Protein AF-U1N184-F1 (afdb_monomer_lite)

Secondary structure (DSSP, 8-state):
-PPPHHHHHHHHHHHHHHHHHHHHHHHHHTT-HHHHHHHHHHHHHHHHHHHHHHHHHT-

Structure (mmCIF, N/CA/C/O backbone):
data_AF-U1N184-F1
#
_entry.id   AF-U1N184-F1
#
loop_
_atom_site.group_PDB
_atom_site.id
_atom_site.type_symbol
_atom_site.label_atom_id
_atom_site.label_alt_id
_atom_site.label_comp_id
_atom_site.label_asym_id
_atom_site.label_entity_id
_atom_site.label_seq_id
_atom_site.pdbx_PDB_ins_code
_atom_site.Cartn_x
_atom_site.Cartn_y
_atom_site.Cartn_z
_atom_site.occupancy
_atom_site.B_iso_or_equiv
_atom_site.auth_seq_id
_atom_site.auth_comp_id
_atom_site.auth_asym_id
_atom_site.auth_atom_id
_atom_site.pdbx_PDB_model_num
ATOM 1 N N . MET A 1 1 ? 1.311 2.803 -28.505 1.00 46.25 1 MET A N 1
ATOM 2 C CA . MET A 1 1 ? 2.399 2.631 -27.520 1.00 46.25 1 MET A CA 1
ATOM 3 C C . MET A 1 1 ? 2.054 1.435 -26.653 1.00 46.25 1 MET A C 1
ATOM 5 O O . MET A 1 1 ? 1.063 1.495 -25.940 1.00 46.25 1 MET A O 1
ATOM 9 N N . SER A 1 2 ? 2.796 0.337 -26.781 1.00 56.06 2 SER A N 1
ATOM 10 C CA . SER A 1 2 ? 2.675 -0.800 -25.864 1.00 56.06 2 SER A CA 1
ATOM 11 C C . SER A 1 2 ? 3.203 -0.353 -24.505 1.00 56.06 2 SER A C 1
ATOM 13 O O . SER A 1 2 ? 4.345 0.096 -24.430 1.00 56.06 2 SER A O 1
ATOM 15 N N . LEU A 1 3 ? 2.387 -0.430 -23.453 1.00 61.41 3 LEU A N 1
ATOM 16 C CA . LEU A 1 3 ? 2.907 -0.275 -22.099 1.00 61.41 3 LEU A CA 1
ATOM 17 C C . LEU A 1 3 ? 3.848 -1.455 -21.850 1.00 61.41 3 LEU A C 1
ATOM 19 O O . LEU A 1 3 ? 3.412 -2.607 -21.887 1.00 61.41 3 LEU A O 1
ATOM 23 N N . GLU A 1 4 ? 5.133 -1.187 -21.630 1.00 77.69 4 GLU A N 1
ATOM 24 C CA . GLU A 1 4 ? 6.036 -2.232 -21.162 1.00 77.69 4 GLU A CA 1
ATOM 25 C C . GLU A 1 4 ? 5.487 -2.837 -19.869 1.00 77.69 4 GLU A C 1
ATOM 27 O O . GLU A 1 4 ? 4.972 -2.134 -18.994 1.00 77.69 4 GLU A O 1
ATOM 32 N N . ARG A 1 5 ? 5.572 -4.165 -19.767 1.00 80.38 5 ARG A N 1
ATOM 33 C CA . ARG A 1 5 ? 4.980 -4.955 -18.680 1.00 80.38 5 ARG A CA 1
ATOM 34 C C . ARG A 1 5 ? 5.379 -4.439 -17.293 1.00 80.38 5 ARG A C 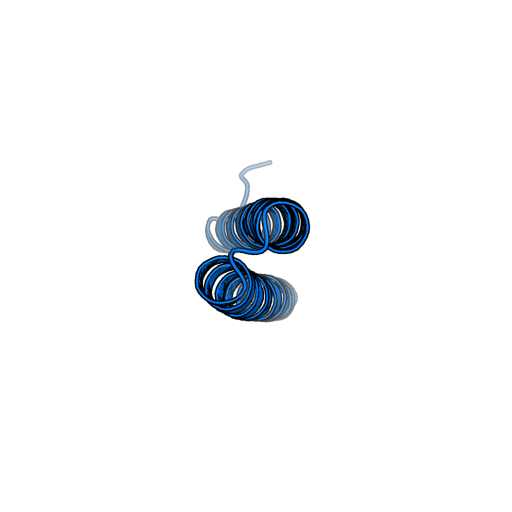1
ATOM 36 O O . ARG A 1 5 ? 4.566 -4.436 -16.376 1.00 80.38 5 ARG A O 1
ATOM 43 N N . THR A 1 6 ? 6.616 -3.985 -17.160 1.00 79.88 6 THR A N 1
ATOM 44 C CA . THR A 1 6 ? 7.198 -3.380 -15.957 1.00 79.88 6 THR A CA 1
ATOM 45 C C . THR A 1 6 ? 6.578 -2.030 -15.620 1.00 79.88 6 THR A C 1
ATOM 47 O O . THR A 1 6 ? 6.203 -1.801 -14.472 1.00 79.88 6 THR A O 1
ATOM 50 N N . ARG A 1 7 ? 6.365 -1.169 -16.618 1.00 82.25 7 ARG A N 1
ATOM 51 C CA . ARG A 1 7 ? 5.683 0.116 -16.425 1.00 82.25 7 ARG A CA 1
ATOM 52 C C . ARG A 1 7 ? 4.216 -0.080 -16.037 1.00 82.25 7 ARG A C 1
ATOM 54 O O . ARG A 1 7 ? 3.702 0.630 -15.180 1.00 82.25 7 ARG A O 1
ATOM 61 N N . ALA A 1 8 ? 3.550 -1.081 -16.616 1.00 86.94 8 ALA A N 1
ATOM 62 C CA . ALA A 1 8 ? 2.189 -1.456 -16.227 1.00 86.94 8 ALA A CA 1
ATOM 63 C C . ALA A 1 8 ? 2.127 -1.947 -14.773 1.00 86.94 8 ALA A C 1
ATOM 65 O O . ALA A 1 8 ? 1.216 -1.572 -14.038 1.00 86.94 8 ALA A O 1
ATOM 66 N N . ALA A 1 9 ? 3.117 -2.734 -14.341 1.00 87.50 9 ALA A N 1
ATOM 67 C CA . ALA A 1 9 ? 3.226 -3.176 -12.955 1.00 87.50 9 ALA A CA 1
ATOM 68 C C . ALA A 1 9 ? 3.422 -1.997 -11.985 1.00 87.50 9 ALA A C 1
ATOM 70 O O . ALA A 1 9 ? 2.744 -1.957 -10.962 1.00 87.50 9 ALA A O 1
ATOM 71 N N . ALA A 1 10 ? 4.256 -1.007 -12.330 1.00 88.38 10 ALA A N 1
ATOM 72 C CA . ALA A 1 10 ? 4.444 0.196 -11.514 1.00 88.38 10 ALA A CA 1
ATOM 73 C C . ALA A 1 10 ? 3.122 0.958 -11.297 1.00 88.38 10 ALA A C 1
ATOM 75 O O . ALA A 1 10 ? 2.761 1.268 -10.160 1.00 88.38 10 ALA A O 1
ATOM 76 N N . TYR A 1 11 ? 2.340 1.171 -12.364 1.00 89.88 11 TYR A N 1
ATOM 77 C CA . TYR A 1 11 ? 1.029 1.822 -12.261 1.00 89.88 11 TYR A CA 1
ATOM 78 C C . TYR A 1 11 ? 0.025 1.022 -11.423 1.00 89.88 11 TYR A C 1
ATOM 80 O O . TYR A 1 11 ? -0.717 1.610 -10.637 1.00 89.88 11 TYR A O 1
ATOM 88 N N . LEU A 1 12 ? 0.003 -0.308 -11.557 1.00 92.00 12 LEU A N 1
ATOM 89 C CA . LEU A 1 12 ? -0.862 -1.165 -10.742 1.00 92.00 12 LEU A CA 1
ATOM 90 C C . LEU A 1 12 ? -0.484 -1.100 -9.259 1.00 92.00 12 LEU A C 1
ATOM 92 O O . LEU A 1 12 ? -1.368 -0.972 -8.414 1.00 92.00 12 LEU A O 1
ATOM 96 N N . CYS A 1 13 ? 0.812 -1.125 -8.936 1.00 92.44 13 CYS A N 1
ATOM 97 C CA . CYS A 1 13 ? 1.289 -0.931 -7.570 1.00 92.44 13 CYS A CA 1
ATOM 98 C C . CYS A 1 13 ? 0.876 0.445 -7.025 1.00 92.44 13 CYS A C 1
ATOM 100 O O . CYS A 1 13 ? 0.358 0.524 -5.913 1.00 92.44 13 CYS A O 1
ATOM 102 N N . GLY A 1 14 ? 1.003 1.513 -7.819 1.00 91.06 14 GLY A N 1
ATOM 103 C CA . GLY A 1 14 ? 0.544 2.850 -7.432 1.00 91.06 14 GLY A C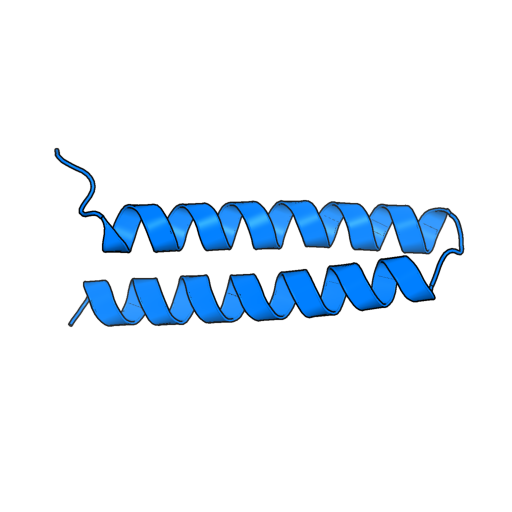A 1
ATOM 104 C C . GLY A 1 14 ? -0.966 2.911 -7.161 1.00 91.06 14 GLY A C 1
ATOM 105 O O . GLY A 1 14 ? -1.396 3.464 -6.147 1.00 91.06 14 GLY A O 1
ATOM 106 N N . ALA A 1 15 ? -1.781 2.285 -8.015 1.00 94.62 15 ALA A N 1
ATOM 107 C CA . ALA A 1 15 ? -3.231 2.214 -7.828 1.00 94.62 15 ALA A CA 1
ATOM 108 C C . ALA A 1 15 ? -3.615 1.440 -6.554 1.00 94.62 15 ALA A C 1
ATOM 110 O O . ALA A 1 15 ? -4.474 1.884 -5.788 1.00 94.62 15 ALA A O 1
ATOM 111 N N . LEU A 1 16 ? -2.941 0.314 -6.291 1.00 94.25 16 LEU A N 1
ATOM 112 C CA . LEU A 1 16 ? -3.137 -0.466 -5.070 1.00 94.25 16 LEU A CA 1
ATOM 113 C C . LEU A 1 16 ? -2.753 0.337 -3.825 1.00 94.25 16 LEU A C 1
ATOM 115 O O . LEU A 1 16 ? -3.538 0.382 -2.876 1.00 94.25 16 LEU A O 1
ATOM 119 N N . ALA A 1 17 ? -1.615 1.034 -3.851 1.00 94.69 17 ALA A N 1
ATOM 120 C CA . ALA A 1 17 ? -1.183 1.902 -2.759 1.00 94.69 17 ALA A CA 1
ATOM 121 C C . ALA A 1 17 ? -2.228 2.983 -2.437 1.00 94.69 17 ALA A C 1
ATOM 123 O O . ALA A 1 17 ? -2.596 3.171 -1.274 1.00 94.69 17 ALA A O 1
ATOM 124 N N . GLY A 1 18 ? -2.770 3.639 -3.467 1.00 92.38 18 GLY A N 1
ATOM 125 C CA . GLY A 1 18 ? -3.851 4.613 -3.315 1.00 92.38 18 GLY A CA 1
ATOM 126 C C . GLY A 1 18 ? -5.109 4.000 -2.693 1.00 92.38 18 GLY A C 1
ATOM 127 O O . GLY A 1 18 ? -5.618 4.518 -1.701 1.00 92.38 18 GLY A O 1
ATOM 128 N N . SER A 1 19 ? -5.571 2.857 -3.213 1.00 94.75 19 SER A N 1
ATOM 129 C CA . SER A 1 19 ? -6.777 2.185 -2.705 1.00 94.75 19 SER A CA 1
ATOM 130 C C . SER A 1 19 ? -6.652 1.757 -1.236 1.00 94.75 19 SER A C 1
ATOM 132 O O . SER A 1 19 ? -7.563 1.990 -0.442 1.00 94.75 19 SER A O 1
ATOM 134 N N . LEU A 1 20 ? -5.498 1.212 -0.842 1.00 93.06 20 LEU A N 1
ATOM 135 C CA . LEU A 1 20 ? -5.220 0.804 0.534 1.00 93.06 20 LEU A CA 1
ATOM 136 C C . LEU A 1 20 ? -5.110 2.003 1.477 1.00 93.06 20 LEU A C 1
ATOM 138 O O . LEU A 1 20 ? -5.539 1.922 2.626 1.00 93.06 20 LEU A O 1
ATOM 142 N N . THR A 1 21 ? -4.618 3.140 0.983 1.00 95.06 21 THR A N 1
ATOM 143 C CA . THR A 1 21 ? -4.626 4.395 1.743 1.00 95.06 21 THR A CA 1
ATOM 144 C C . THR A 1 21 ? -6.060 4.837 2.041 1.00 95.06 21 THR A C 1
ATOM 146 O O . THR A 1 21 ? -6.370 5.208 3.171 1.00 95.06 21 THR A O 1
ATOM 149 N N . THR A 1 22 ? -6.971 4.738 1.066 1.00 95.56 22 THR A N 1
ATOM 150 C CA . THR A 1 22 ? -8.398 5.024 1.287 1.00 95.56 22 THR A CA 1
ATOM 151 C C . THR A 1 22 ? -9.018 4.071 2.310 1.00 95.56 22 THR A C 1
ATOM 153 O O . THR A 1 22 ? -9.718 4.530 3.212 1.00 95.56 22 THR A O 1
ATOM 156 N N . VAL A 1 23 ? -8.725 2.768 2.225 1.00 93.31 23 VAL A N 1
ATOM 157 C CA . VAL A 1 23 ? -9.186 1.774 3.212 1.00 93.31 23 VAL A CA 1
ATOM 158 C C . VAL A 1 23 ? -8.672 2.111 4.611 1.00 93.31 23 VAL A C 1
ATOM 160 O O . VAL A 1 23 ? 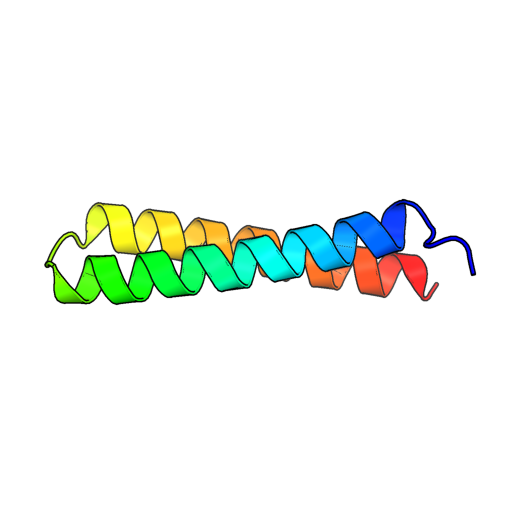-9.444 2.060 5.564 1.00 93.31 23 VAL A O 1
ATOM 163 N N . ALA A 1 24 ? -7.408 2.519 4.744 1.00 92.88 24 ALA A N 1
ATOM 164 C CA . ALA A 1 24 ? -6.851 2.924 6.029 1.00 92.88 24 ALA A CA 1
ATOM 165 C C . ALA A 1 24 ? -7.587 4.137 6.621 1.00 92.88 24 ALA A C 1
ATOM 167 O O . ALA A 1 24 ? -7.931 4.126 7.801 1.00 92.88 24 ALA A O 1
ATOM 168 N N . ILE A 1 25 ? -7.895 5.152 5.804 1.00 95.00 25 ILE A N 1
ATOM 169 C CA . ILE A 1 25 ? -8.653 6.338 6.239 1.00 95.00 25 ILE A CA 1
ATOM 170 C C . ILE A 1 25 ? -10.054 5.946 6.733 1.00 95.00 25 ILE A C 1
ATOM 172 O O . ILE A 1 25 ? -10.484 6.403 7.793 1.00 95.00 25 ILE A O 1
ATOM 176 N N . VAL A 1 26 ? -10.758 5.085 5.991 1.00 95.69 26 VAL A N 1
ATOM 177 C CA . VAL A 1 26 ? -12.086 4.589 6.390 1.00 95.69 26 VAL A CA 1
ATOM 178 C C . VAL A 1 26 ? -11.994 3.753 7.670 1.00 95.69 26 VAL A C 1
ATOM 180 O O . VAL A 1 26 ? -12.768 3.977 8.593 1.00 95.69 26 VAL A O 1
ATOM 183 N N . GLY A 1 27 ? -10.997 2.874 7.789 1.00 92.06 27 GLY A N 1
ATOM 184 C CA . GLY A 1 27 ? -10.784 2.063 8.989 1.00 92.06 27 GLY A CA 1
ATOM 185 C C . GLY A 1 27 ? -10.499 2.896 10.243 1.00 92.06 27 GLY A C 1
ATOM 186 O O . GLY A 1 27 ? -11.005 2.576 11.317 1.00 92.06 27 GLY A O 1
ATOM 187 N N . VAL A 1 28 ? -9.751 4.002 10.120 1.00 92.88 28 VAL A N 1
ATOM 188 C CA . VAL A 1 28 ? -9.559 4.958 11.228 1.00 92.88 28 VAL A CA 1
ATOM 189 C C . VAL A 1 28 ? -10.886 5.602 11.625 1.00 92.88 28 VAL A C 1
ATOM 191 O O . VAL A 1 28 ? -11.169 5.726 12.817 1.00 92.88 28 VAL A O 1
ATOM 194 N N . ARG A 1 29 ? -11.712 5.987 10.643 1.00 94.44 29 ARG A N 1
ATOM 195 C CA . ARG A 1 29 ? -13.036 6.574 10.888 1.00 94.44 29 ARG A CA 1
ATOM 196 C C . ARG A 1 29 ? -13.965 5.606 11.625 1.00 94.44 29 ARG A C 1
ATOM 198 O O . ARG A 1 29 ? -14.668 6.037 12.534 1.00 94.44 29 ARG A O 1
ATOM 205 N N . ASP A 1 30 ? -13.910 4.323 11.283 1.00 94.44 30 ASP A N 1
ATOM 206 C CA . ASP A 1 30 ? -14.719 3.265 11.901 1.00 94.44 30 ASP A CA 1
ATOM 207 C C . ASP A 1 30 ? -14.099 2.702 13.199 1.00 94.44 30 ASP A C 1
ATOM 209 O O . ASP A 1 30 ? -14.580 1.716 13.750 1.00 94.44 30 ASP A O 1
ATOM 213 N N . GLN A 1 31 ? -13.022 3.317 13.706 1.00 92.12 31 GLN A N 1
ATOM 214 C CA . GLN A 1 31 ? -12.246 2.877 14.876 1.00 92.12 31 GLN A CA 1
ATOM 215 C C . GLN A 1 31 ? -11.653 1.452 14.782 1.00 92.12 31 GLN A C 1
ATOM 217 O O . GLN A 1 31 ? -11.147 0.928 15.778 1.00 92.12 31 GLN A O 1
ATOM 222 N N . SER A 1 32 ? -11.608 0.842 13.591 1.00 89.56 32 SER A N 1
ATOM 223 C CA . SER A 1 32 ? -10.899 -0.424 13.357 1.00 89.56 32 SER A CA 1
ATOM 224 C C . SER A 1 32 ? -9.409 -0.176 13.100 1.00 89.56 32 SER A C 1
ATOM 226 O O . SER A 1 32 ? -8.899 -0.253 11.980 1.00 89.56 32 SER A O 1
ATOM 228 N N . LEU A 1 33 ? -8.675 0.144 14.170 1.00 91.69 33 LEU A N 1
ATOM 229 C CA . LEU A 1 33 ? -7.262 0.535 14.080 1.00 91.69 33 LEU A CA 1
ATOM 230 C C . LEU A 1 33 ? -6.346 -0.583 13.562 1.00 91.69 33 LEU A C 1
ATOM 232 O O . LEU A 1 33 ? -5.328 -0.295 12.936 1.00 91.69 33 LEU A O 1
ATOM 236 N N . ARG A 1 34 ? -6.691 -1.854 13.807 1.00 92.31 34 ARG A N 1
ATOM 237 C CA . ARG A 1 34 ? -5.910 -2.999 13.311 1.00 92.31 34 ARG A CA 1
ATOM 238 C C . ARG A 1 34 ? -5.976 -3.101 11.793 1.00 92.31 34 ARG A C 1
ATOM 240 O O . ARG A 1 34 ? -4.932 -3.194 11.152 1.00 92.31 34 ARG A O 1
ATOM 247 N N . ASP A 1 35 ? -7.181 -3.028 11.236 1.00 88.75 35 ASP A N 1
ATOM 248 C CA . ASP A 1 35 ? -7.386 -3.110 9.789 1.00 88.75 35 ASP A CA 1
ATOM 249 C C . ASP A 1 35 ? -6.816 -1.874 9.095 1.00 88.75 35 ASP A C 1
ATOM 251 O O . ASP A 1 35 ? -6.161 -1.989 8.061 1.00 88.75 35 ASP A O 1
ATOM 255 N N . ALA A 1 36 ? -6.973 -0.697 9.712 1.00 90.81 36 ALA A N 1
ATOM 256 C CA . ALA A 1 36 ? -6.370 0.532 9.219 1.00 90.81 36 ALA A CA 1
ATOM 257 C C . ALA A 1 36 ? -4.838 0.452 9.179 1.00 90.81 36 ALA A C 1
ATOM 259 O O . ALA A 1 36 ? -4.233 0.817 8.174 1.00 90.81 36 ALA A O 1
ATOM 260 N N . ALA A 1 37 ? -4.205 -0.064 10.238 1.00 94.44 37 ALA A N 1
ATOM 261 C CA . ALA A 1 37 ? -2.757 -0.241 10.285 1.00 94.44 37 ALA A CA 1
ATOM 262 C C . ALA A 1 37 ? -2.273 -1.257 9.240 1.00 94.44 37 ALA A C 1
ATOM 264 O O . ALA A 1 37 ? -1.297 -0.991 8.539 1.00 94.44 37 ALA A O 1
ATOM 265 N N . ALA A 1 38 ? -2.969 -2.387 9.089 1.00 94.81 38 ALA A N 1
ATOM 266 C CA . ALA A 1 38 ? -2.644 -3.388 8.075 1.00 94.81 38 ALA A CA 1
ATOM 267 C C . ALA A 1 38 ? -2.758 -2.815 6.651 1.00 94.81 38 ALA A C 1
ATOM 269 O O . ALA A 1 38 ? -1.852 -2.997 5.835 1.00 94.81 38 ALA A O 1
ATOM 270 N N . ALA A 1 39 ? -3.827 -2.063 6.370 1.00 92.56 39 ALA A N 1
ATOM 271 C CA . ALA A 1 39 ? -4.015 -1.384 5.094 1.00 92.56 39 ALA A CA 1
ATOM 272 C C . ALA A 1 39 ? -2.916 -0.343 4.834 1.00 92.56 39 ALA A C 1
ATOM 274 O O . ALA A 1 39 ? -2.384 -0.279 3.728 1.00 92.56 39 ALA A O 1
ATOM 275 N N . LEU A 1 40 ? -2.509 0.417 5.854 1.00 93.81 40 LEU A N 1
ATOM 276 C CA . LEU A 1 40 ? -1.461 1.431 5.732 1.00 93.81 40 LEU A CA 1
ATOM 277 C C . LEU A 1 40 ? -0.081 0.812 5.454 1.00 93.81 40 LEU A C 1
ATOM 279 O O . LEU A 1 40 ? 0.654 1.299 4.596 1.00 93.81 40 LEU A O 1
ATOM 283 N N . VAL A 1 41 ? 0.252 -0.300 6.119 1.00 96.50 41 VAL A N 1
ATOM 284 C CA . VAL A 1 41 ? 1.474 -1.074 5.830 1.00 96.50 41 VAL A CA 1
ATOM 285 C C . VAL A 1 41 ? 1.450 -1.605 4.397 1.00 96.50 41 VAL A C 1
ATOM 287 O O . VAL A 1 41 ? 2.445 -1.486 3.681 1.00 96.50 41 VAL A O 1
ATOM 290 N N . GLY A 1 42 ? 0.309 -2.136 3.948 1.00 94.06 42 GLY A N 1
ATOM 291 C CA . GLY A 1 42 ? 0.133 -2.566 2.562 1.00 94.06 42 GLY A CA 1
ATOM 292 C C . GLY A 1 42 ? 0.321 -1.414 1.572 1.00 94.06 42 GLY A C 1
ATOM 293 O O . GLY A 1 42 ? 1.062 -1.555 0.601 1.00 94.06 42 GLY A O 1
ATOM 294 N N . ALA A 1 43 ? -0.280 -0.253 1.843 1.00 94.50 43 ALA A N 1
ATOM 295 C CA . ALA A 1 43 ? -0.149 0.934 1.004 1.00 94.50 43 ALA A CA 1
ATOM 296 C C . ALA A 1 43 ? 1.315 1.364 0.842 1.00 94.50 43 ALA A C 1
ATOM 298 O O . ALA A 1 43 ? 1.759 1.630 -0.275 1.00 94.50 43 ALA A O 1
ATOM 299 N N . LEU A 1 44 ? 2.082 1.365 1.937 1.00 94.81 44 LEU A N 1
ATOM 300 C CA . LEU A 1 44 ? 3.510 1.684 1.919 1.00 94.81 44 LEU A CA 1
ATOM 301 C C . LEU A 1 44 ? 4.320 0.672 1.103 1.00 94.81 44 LEU A C 1
ATOM 303 O O . LEU A 1 44 ? 5.151 1.075 0.292 1.00 94.81 44 LEU A O 1
ATOM 307 N N . ALA A 1 45 ? 4.061 -0.627 1.274 1.00 95.75 45 ALA A N 1
ATOM 308 C CA . ALA A 1 45 ? 4.752 -1.671 0.521 1.00 95.75 45 ALA A CA 1
ATOM 309 C C . ALA A 1 45 ? 4.513 -1.535 -0.993 1.00 95.75 45 ALA A C 1
ATOM 311 O O . ALA A 1 45 ? 5.462 -1.580 -1.778 1.00 95.75 45 ALA A O 1
ATOM 312 N N . PHE A 1 46 ? 3.264 -1.304 -1.409 1.00 93.88 46 PHE A N 1
ATOM 313 C CA . PHE A 1 46 ? 2.930 -1.087 -2.818 1.00 93.88 46 PHE A CA 1
ATOM 314 C C . PHE A 1 46 ? 3.467 0.242 -3.359 1.00 93.88 46 PHE A C 1
ATOM 316 O O . PHE A 1 46 ? 3.915 0.283 -4.501 1.00 93.88 46 PHE A O 1
ATOM 323 N N . GLY A 1 47 ? 3.484 1.305 -2.551 1.00 91.75 47 GLY A N 1
ATOM 324 C CA . GLY A 1 47 ? 4.091 2.583 -2.925 1.00 91.75 47 GLY A CA 1
ATOM 325 C C . GLY A 1 47 ? 5.595 2.449 -3.175 1.00 91.75 47 GLY A C 1
ATOM 326 O O . GLY A 1 47 ? 6.087 2.882 -4.214 1.00 91.75 47 GLY A O 1
ATOM 327 N N . ALA A 1 48 ? 6.315 1.768 -2.279 1.00 93.69 48 ALA A N 1
ATOM 328 C CA . ALA A 1 48 ? 7.740 1.488 -2.449 1.00 93.69 48 ALA A CA 1
ATOM 329 C C . ALA A 1 48 ? 8.013 0.605 -3.679 1.00 93.69 48 ALA A C 1
ATOM 331 O O . ALA A 1 48 ? 8.940 0.878 -4.440 1.00 93.69 48 ALA A O 1
ATOM 332 N N . ALA A 1 49 ? 7.181 -0.418 -3.913 1.00 92.19 49 ALA A N 1
ATOM 333 C CA . ALA A 1 49 ? 7.283 -1.263 -5.100 1.00 92.19 49 ALA A CA 1
ATOM 334 C C . ALA A 1 49 ? 7.026 -0.481 -6.399 1.00 92.19 49 ALA A C 1
ATOM 336 O O . ALA A 1 49 ? 7.739 -0.688 -7.377 1.00 92.19 49 ALA A O 1
ATOM 337 N N . ALA A 1 50 ? 6.046 0.431 -6.409 1.00 92.06 50 ALA A N 1
ATOM 338 C CA . ALA A 1 50 ? 5.761 1.287 -7.558 1.00 92.06 50 ALA A CA 1
ATOM 339 C C . ALA A 1 50 ? 6.969 2.164 -7.909 1.00 92.06 50 ALA A C 1
ATOM 341 O O . ALA A 1 50 ? 7.396 2.167 -9.060 1.00 92.06 50 ALA A O 1
ATOM 342 N N . VAL A 1 51 ? 7.559 2.829 -6.908 1.00 92.62 51 VAL A N 1
ATOM 343 C CA . VAL A 1 51 ? 8.757 3.665 -7.088 1.00 92.62 51 VAL A CA 1
ATOM 344 C C . VAL A 1 51 ? 9.940 2.831 -7.574 1.00 92.62 51 VAL A C 1
ATOM 346 O O . VAL A 1 51 ? 10.560 3.191 -8.567 1.00 92.62 51 VAL A O 1
ATOM 349 N N . GLY A 1 52 ? 10.222 1.688 -6.942 1.00 91.50 52 GLY A N 1
ATOM 350 C CA . GLY A 1 52 ? 11.340 0.832 -7.348 1.00 91.50 52 GLY A CA 1
ATOM 351 C C . GLY A 1 52 ? 11.190 0.274 -8.768 1.00 91.50 52 GLY A C 1
ATOM 352 O O . GLY A 1 52 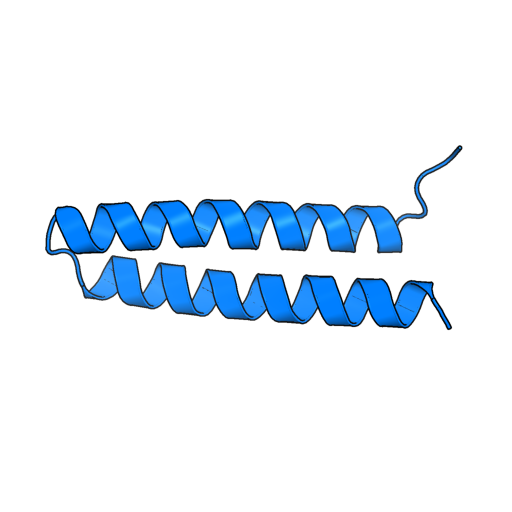? 12.170 0.186 -9.506 1.00 91.50 52 GLY A O 1
ATOM 353 N N . LEU A 1 53 ? 9.964 -0.069 -9.180 1.00 89.06 53 LEU A N 1
ATOM 354 C CA . LEU A 1 53 ? 9.680 -0.472 -10.559 1.00 89.06 53 LEU A CA 1
ATOM 355 C C . LEU A 1 53 ?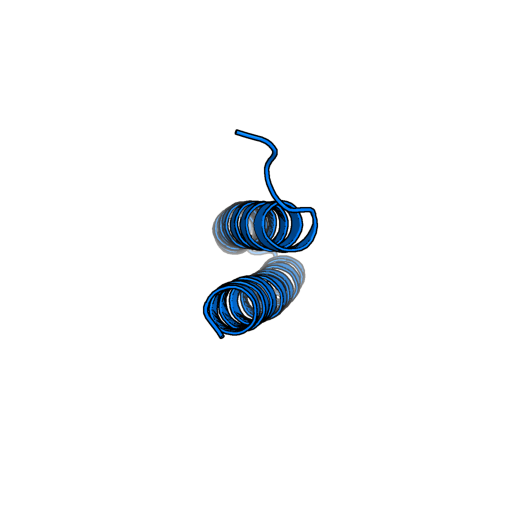 9.849 0.697 -11.530 1.00 89.06 53 LEU A C 1
ATOM 357 O O . LEU A 1 53 ? 10.433 0.509 -12.594 1.00 89.06 53 LEU A O 1
ATOM 361 N N . GLU A 1 54 ? 9.369 1.888 -11.175 1.00 87.25 54 GLU A N 1
ATOM 362 C CA . GLU A 1 54 ? 9.504 3.078 -12.014 1.00 87.25 54 GLU A CA 1
ATOM 363 C C . GLU A 1 54 ? 10.980 3.455 -12.209 1.00 87.25 54 GLU A C 1
ATOM 365 O O . GLU A 1 54 ? 11.420 3.602 -13.350 1.00 87.25 54 GLU A O 1
ATOM 370 N N . GLU A 1 55 ? 11.772 3.474 -11.132 1.00 88.94 55 GLU A N 1
ATOM 371 C CA . GLU A 1 55 ? 13.223 3.682 -11.190 1.00 88.94 55 GLU A CA 1
ATOM 372 C C . GLU A 1 55 ? 13.927 2.619 -12.042 1.00 88.94 55 GLU A C 1
ATOM 374 O O . GLU A 1 55 ? 14.843 2.942 -12.799 1.00 88.94 55 GLU A O 1
ATOM 379 N N . TRP A 1 56 ? 13.505 1.351 -11.960 1.00 85.25 56 TRP A N 1
ATOM 380 C CA . TRP A 1 56 ? 14.088 0.282 -12.772 1.00 85.25 56 TRP A CA 1
ATOM 381 C C . TRP A 1 56 ? 13.764 0.431 -14.261 1.00 85.25 56 TRP A C 1
ATOM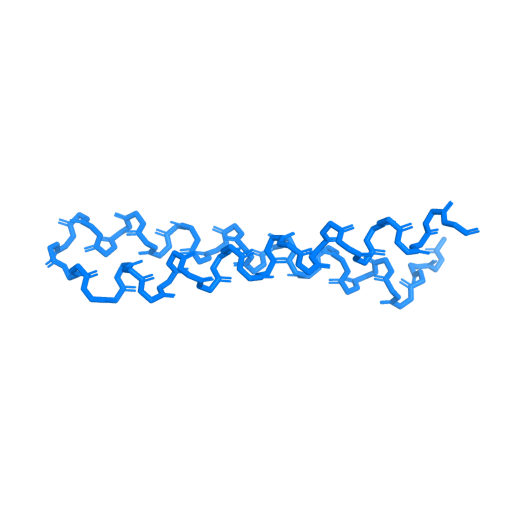 383 O O . TRP A 1 56 ? 14.617 0.139 -15.090 1.00 85.25 56 TRP A O 1
ATOM 393 N N . THR A 1 57 ? 12.574 0.930 -14.612 1.00 81.69 57 THR A N 1
ATOM 394 C CA . THR A 1 57 ? 12.216 1.198 -16.019 1.00 81.69 57 THR A CA 1
ATOM 395 C C . THR A 1 57 ? 12.906 2.415 -16.629 1.00 81.69 57 THR A C 1
ATOM 397 O O . THR A 1 57 ? 12.864 2.588 -17.844 1.00 81.69 57 THR A O 1
ATOM 400 N N . GLN A 1 58 ? 13.500 3.282 -15.808 1.00 79.44 58 GLN A N 1
ATOM 401 C CA . GLN A 1 58 ? 14.200 4.485 -16.262 1.00 79.44 58 GLN A CA 1
ATOM 402 C C . GLN A 1 58 ? 15.713 4.281 -16.445 1.00 79.44 58 GLN A C 1
ATOM 404 O O . GLN A 1 58 ? 16.376 5.185 -16.956 1.00 79.44 58 GLN A O 1
ATOM 409 N N . ARG A 1 59 ? 16.257 3.135 -16.017 1.00 65.69 59 ARG A N 1
ATOM 410 C CA . ARG A 1 59 ? 17.665 2.747 -16.199 1.00 65.69 59 ARG A CA 1
ATOM 411 C C . ARG A 1 59 ? 17.850 1.930 -17.469 1.00 65.69 59 ARG A C 1
ATOM 413 O O . ARG A 1 59 ? 18.902 2.132 -18.112 1.00 65.69 59 ARG A O 1
#

Foldseek 3Di:
DDQDPLLVLLVVLQVLLVVLCVQLVVCVVVVVNVSSVVSNVSSVVSNVSSVVSVVVVVD

Radius of gyration: 13.58 Å; chains: 1; bounding box: 32×12×42 Å

Sequence (59 aa):
MSLERTRAAAYLCGALAGSLTTVAIVGVRDQSLRDAAAALVGALAFGAAAVGLEEWTQR

Organism: NCBI:txid1238424

pLDDT: mean 88.79, std 9.73, range [46.25, 96.5]